Protein AF-A0A6M6DMR3-F1 (afdb_monomer_lite)

Structure (mmCIF, N/CA/C/O backbone):
data_AF-A0A6M6DMR3-F1
#
_entry.id   AF-A0A6M6DMR3-F1
#
loop_
_atom_site.group_PDB
_atom_site.id
_atom_site.type_symbol
_atom_site.label_atom_id
_atom_site.label_alt_id
_atom_site.label_comp_id
_atom_site.label_asym_id
_atom_site.label_entity_id
_atom_site.label_seq_id
_atom_site.pdbx_PDB_ins_code
_atom_site.Cartn_x
_atom_site.Cartn_y
_atom_site.Cartn_z
_atom_site.occupancy
_atom_site.B_iso_or_equiv
_atom_site.auth_seq_id
_atom_site.auth_comp_id
_atom_site.auth_asym_id
_atom_site.auth_atom_id
_atom_site.pdbx_PDB_model_num
ATOM 1 N N . MET A 1 1 ? -26.264 16.154 21.084 1.00 55.50 1 MET A N 1
ATOM 2 C CA . MET A 1 1 ? -25.648 14.917 20.555 1.00 55.50 1 MET A CA 1
ATOM 3 C C . MET A 1 1 ? -24.922 14.223 21.680 1.00 55.50 1 MET A C 1
ATOM 5 O O . MET A 1 1 ? -24.159 14.885 22.383 1.00 55.50 1 MET A O 1
ATOM 9 N N . LYS A 1 2 ? -25.188 12.932 21.884 1.00 53.22 2 LYS A N 1
ATOM 10 C CA . LYS A 1 2 ? -24.463 12.162 22.901 1.00 53.22 2 LYS A CA 1
ATOM 11 C C . LYS A 1 2 ? -22.988 12.044 22.470 1.00 53.22 2 LYS A C 1
ATOM 13 O O . LYS A 1 2 ? -22.721 11.941 21.272 1.00 53.22 2 LYS A O 1
ATOM 18 N N . PRO A 1 3 ? -22.018 12.070 23.400 1.00 62.91 3 PRO A N 1
ATOM 19 C CA . PRO A 1 3 ? -20.590 12.000 23.066 1.00 62.91 3 PRO A CA 1
ATOM 20 C C . PRO A 1 3 ? -20.214 10.752 22.243 1.00 62.91 3 PRO A C 1
ATOM 2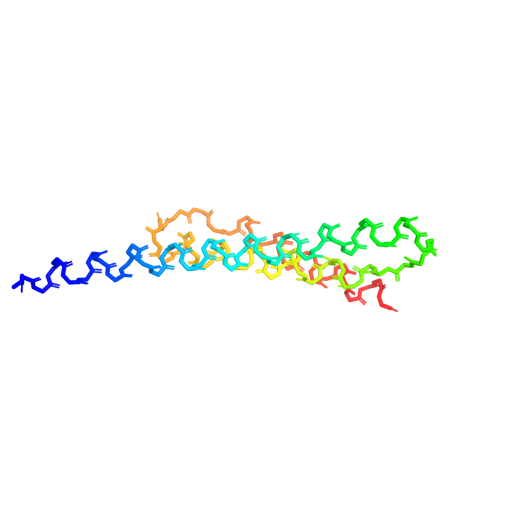2 O O . PRO A 1 3 ? -19.262 10.792 21.468 1.00 62.91 3 PRO A O 1
ATOM 25 N N . THR A 1 4 ? -21.003 9.681 22.338 1.00 63.34 4 THR A N 1
ATOM 26 C CA . THR A 1 4 ? -20.897 8.465 21.522 1.00 63.34 4 THR A CA 1
ATOM 27 C C . THR A 1 4 ? -21.228 8.685 20.039 1.00 63.34 4 THR A C 1
ATOM 29 O O . THR A 1 4 ? -20.450 8.265 19.188 1.00 63.34 4 THR A O 1
ATOM 32 N N . GLU A 1 5 ? -22.290 9.428 19.705 1.00 64.38 5 GLU A N 1
ATOM 33 C CA . GLU A 1 5 ? -22.696 9.702 18.308 1.00 64.38 5 GLU A CA 1
ATOM 34 C C . GLU A 1 5 ? -21.657 10.550 17.557 1.00 64.38 5 GLU A C 1
ATOM 36 O O . GLU A 1 5 ? -21.380 10.335 16.375 1.00 64.38 5 GLU A O 1
ATOM 41 N N . LYS A 1 6 ? -21.032 11.507 18.258 1.00 65.94 6 LYS A N 1
ATOM 42 C CA . LYS A 1 6 ? -19.961 12.341 17.689 1.00 65.94 6 LYS A CA 1
ATOM 43 C C . LYS A 1 6 ? -18.718 11.506 17.361 1.00 65.94 6 LYS A C 1
ATOM 45 O O . LYS A 1 6 ? -18.049 11.764 16.360 1.00 65.94 6 LYS A O 1
ATOM 50 N N . ASN A 1 7 ? -18.421 10.507 18.192 1.00 72.69 7 ASN A N 1
ATOM 51 C CA . ASN A 1 7 ? -17.251 9.651 18.029 1.00 72.69 7 ASN A CA 1
ATOM 52 C C . ASN A 1 7 ? -17.444 8.656 16.871 1.00 72.69 7 ASN A C 1
ATOM 54 O O . ASN A 1 7 ? -16.548 8.493 16.046 1.00 72.69 7 ASN A O 1
ATOM 58 N N . GLU A 1 8 ? -18.637 8.075 16.725 1.00 76.44 8 GLU A N 1
ATOM 59 C CA . GLU A 1 8 ? -18.970 7.188 15.598 1.00 76.44 8 GLU A CA 1
ATOM 60 C C . GLU A 1 8 ? -18.886 7.899 14.239 1.00 76.44 8 GLU A C 1
ATOM 62 O O . GLU A 1 8 ? -18.298 7.370 13.289 1.00 76.44 8 GLU A O 1
ATOM 67 N N . GLY A 1 9 ? -19.400 9.132 14.150 1.00 81.44 9 GLY A N 1
ATOM 68 C CA . GLY A 1 9 ? -19.292 9.947 12.936 1.00 81.44 9 GLY A CA 1
ATOM 69 C C . GLY A 1 9 ? -17.840 10.250 12.550 1.00 81.44 9 GLY A C 1
ATOM 70 O O . GLY A 1 9 ? -17.477 10.180 11.372 1.00 81.44 9 GLY A O 1
ATOM 71 N N . TYR A 1 10 ? -16.988 10.525 13.542 1.00 81.69 10 TYR A N 1
ATOM 72 C CA . TYR A 1 10 ? -15.563 10.776 13.328 1.00 81.69 10 TYR A CA 1
ATOM 73 C C . TYR A 1 10 ? -14.822 9.525 12.836 1.00 81.69 10 TYR A C 1
ATOM 75 O O . TYR A 1 10 ? -14.100 9.593 11.840 1.00 81.69 10 TYR A O 1
ATOM 83 N N . GLN A 1 11 ? -15.056 8.370 13.467 1.00 83.50 11 GLN A N 1
ATOM 84 C CA . GLN A 1 11 ? -14.456 7.091 13.066 1.00 83.50 11 GLN A CA 1
ATOM 85 C C . GLN A 1 11 ? -14.854 6.710 11.631 1.00 83.50 11 GLN A C 1
ATOM 87 O O . GLN A 1 11 ? -14.006 6.305 10.835 1.00 83.50 11 GLN A O 1
ATOM 92 N N . LYS A 1 12 ? -16.124 6.915 11.255 1.00 85.88 12 LYS A N 1
ATOM 93 C CA . LYS A 1 12 ? -16.606 6.662 9.889 1.00 85.88 12 LYS A CA 1
ATOM 94 C C . LYS A 1 12 ? -15.922 7.564 8.859 1.00 85.88 12 LYS A C 1
ATOM 96 O O . LYS A 1 12 ? -15.507 7.081 7.806 1.00 85.88 12 LYS A O 1
ATOM 101 N N . LYS A 1 13 ? -15.775 8.859 9.161 1.00 88.31 13 LYS A N 1
ATOM 102 C CA . LYS A 1 13 ? -15.095 9.814 8.272 1.00 88.31 13 LYS A CA 1
ATOM 103 C C . LYS A 1 13 ? -13.614 9.468 8.108 1.00 88.31 13 LYS A C 1
ATOM 105 O O . LYS A 1 13 ? -13.120 9.452 6.983 1.00 88.31 13 LYS A O 1
ATOM 110 N N . LEU A 1 14 ? -12.937 9.134 9.206 1.00 87.50 14 LEU A N 1
ATOM 111 C CA . LEU A 1 14 ? -11.531 8.738 9.190 1.00 87.50 14 LEU A CA 1
ATOM 112 C C . LEU A 1 14 ? -11.323 7.456 8.369 1.00 87.50 14 LEU A C 1
ATOM 114 O O . LEU A 1 14 ? -10.438 7.433 7.521 1.00 87.50 14 LEU A O 1
ATOM 118 N N . LYS A 1 15 ? -12.193 6.448 8.527 1.00 88.06 15 LYS A N 1
ATOM 119 C CA . LYS A 1 15 ? -12.158 5.210 7.729 1.00 88.06 15 LYS A CA 1
ATOM 120 C C . LYS A 1 15 ? -12.295 5.466 6.224 1.00 88.06 15 LYS A C 1
ATOM 122 O O . LYS A 1 15 ? -11.611 4.842 5.419 1.00 88.06 15 LYS A O 1
ATOM 127 N N . ILE A 1 16 ? -13.179 6.380 5.825 1.00 90.25 16 ILE A N 1
ATOM 128 C CA . ILE A 1 16 ? -13.334 6.751 4.409 1.00 90.25 16 ILE A CA 1
ATOM 129 C C . ILE A 1 16 ? -12.063 7.439 3.903 1.00 90.25 16 ILE A C 1
ATOM 131 O O . ILE A 1 16 ? -11.564 7.084 2.839 1.00 90.25 16 ILE A O 1
ATOM 135 N N . MET A 1 17 ? -11.508 8.379 4.672 1.00 89.88 17 MET A N 1
ATOM 136 C CA . MET A 1 17 ? -10.280 9.082 4.292 1.00 89.88 17 MET A CA 1
ATOM 137 C C . MET A 1 17 ? -9.085 8.135 4.141 1.00 89.88 17 MET A C 1
ATOM 139 O O . MET A 1 17 ? -8.361 8.241 3.152 1.00 89.88 17 MET A O 1
ATOM 143 N N . THR A 1 18 ? -8.890 7.190 5.069 1.00 90.25 18 THR A N 1
ATOM 144 C CA . THR A 1 18 ? -7.790 6.214 4.982 1.00 90.25 18 THR A CA 1
ATOM 145 C C . THR A 1 18 ? -7.936 5.314 3.761 1.00 90.25 18 THR A C 1
ATOM 147 O O . THR A 1 18 ? -6.962 5.114 3.038 1.00 90.25 18 THR A O 1
ATOM 150 N N . ARG A 1 19 ? -9.153 4.841 3.455 1.00 89.88 19 ARG A N 1
ATOM 151 C CA . ARG A 1 19 ? -9.405 4.056 2.234 1.00 89.88 19 ARG A CA 1
ATOM 152 C C . AR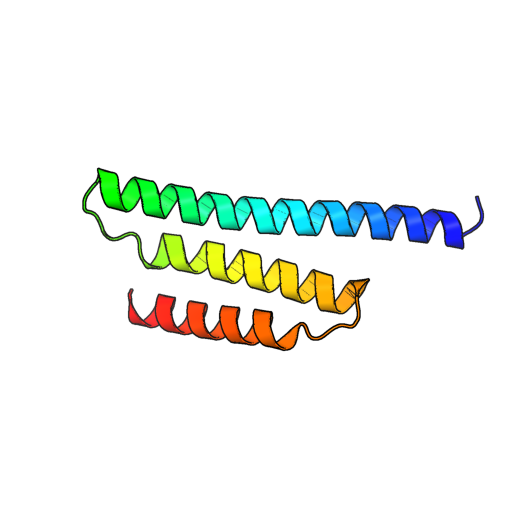G A 1 19 ? -9.112 4.844 0.971 1.00 89.88 19 ARG A C 1
ATOM 154 O O . ARG A 1 19 ? -8.439 4.328 0.084 1.00 89.88 19 ARG A O 1
ATOM 161 N N . SER A 1 20 ? -9.585 6.085 0.893 1.00 92.88 20 SER A N 1
ATOM 162 C CA . SER A 1 20 ? -9.334 6.941 -0.267 1.00 92.88 20 SER A CA 1
ATOM 163 C C . SER A 1 20 ? -7.840 7.183 -0.475 1.00 92.88 20 SER A C 1
ATOM 165 O O . SER A 1 20 ? -7.369 7.107 -1.606 1.00 92.88 20 SER A O 1
ATOM 167 N N . ALA A 1 21 ? -7.079 7.400 0.603 1.00 92.44 21 ALA A N 1
ATOM 168 C CA . ALA A 1 21 ? -5.629 7.540 0.525 1.00 92.44 21 ALA A CA 1
ATOM 169 C C . ALA A 1 21 ? -4.955 6.249 0.027 1.00 92.44 21 ALA A C 1
ATOM 171 O O . ALA A 1 21 ? -4.138 6.303 -0.890 1.00 92.44 21 ALA A O 1
ATOM 172 N N . ALA A 1 22 ? -5.330 5.083 0.564 1.00 92.56 22 ALA A N 1
ATOM 173 C CA . ALA A 1 22 ? -4.790 3.801 0.107 1.00 92.56 22 ALA A CA 1
ATOM 174 C C . ALA A 1 22 ? -5.062 3.558 -1.388 1.00 92.56 22 ALA A C 1
ATOM 176 O O . ALA A 1 22 ? -4.157 3.162 -2.126 1.00 92.56 22 ALA A O 1
ATOM 177 N N . VAL A 1 23 ? -6.287 3.835 -1.844 1.00 93.31 23 VAL A N 1
ATOM 178 C CA . VAL A 1 23 ? -6.671 3.713 -3.258 1.00 93.31 23 VAL A CA 1
ATOM 179 C C . VAL A 1 23 ? -5.879 4.686 -4.128 1.00 93.31 23 VAL A C 1
ATOM 181 O O . VAL A 1 23 ? -5.395 4.291 -5.183 1.00 93.31 23 VAL A O 1
ATOM 184 N N . PHE A 1 24 ? -5.695 5.930 -3.684 1.00 95.81 24 PHE A N 1
ATOM 185 C CA . PHE A 1 24 ? -4.911 6.924 -4.414 1.00 95.81 24 PHE A CA 1
ATOM 186 C C . PHE A 1 24 ? -3.470 6.455 -4.666 1.00 95.81 24 PHE A C 1
ATOM 188 O O . PHE A 1 24 ? -3.015 6.468 -5.807 1.00 95.81 24 PHE A O 1
ATOM 195 N N . PHE A 1 25 ? -2.772 5.973 -3.633 1.00 93.69 25 PHE A N 1
ATOM 196 C CA . PHE A 1 25 ? -1.406 5.459 -3.792 1.00 93.69 25 PHE A CA 1
ATOM 197 C C . PHE A 1 25 ? -1.345 4.204 -4.668 1.00 93.69 25 PHE A C 1
ATOM 199 O O . PHE A 1 25 ? -0.406 4.033 -5.441 1.00 93.69 25 PHE A O 1
ATOM 206 N N . PHE A 1 26 ? -2.364 3.349 -4.603 1.00 92.12 26 PHE A N 1
ATOM 207 C CA . PHE A 1 26 ? -2.447 2.194 -5.490 1.00 92.12 26 PHE A CA 1
ATOM 208 C C . PHE A 1 26 ? -2.624 2.613 -6.958 1.00 92.12 26 PHE A C 1
ATOM 210 O O . PHE A 1 26 ? -1.922 2.112 -7.832 1.00 92.12 26 PHE A O 1
ATOM 217 N N . LEU A 1 27 ? -3.505 3.578 -7.236 1.00 94.00 27 LEU A N 1
ATOM 218 C CA . LEU A 1 27 ? -3.690 4.125 -8.583 1.00 94.00 27 LEU A CA 1
ATOM 219 C C . LEU A 1 27 ? -2.428 4.817 -9.104 1.00 94.00 27 LEU A 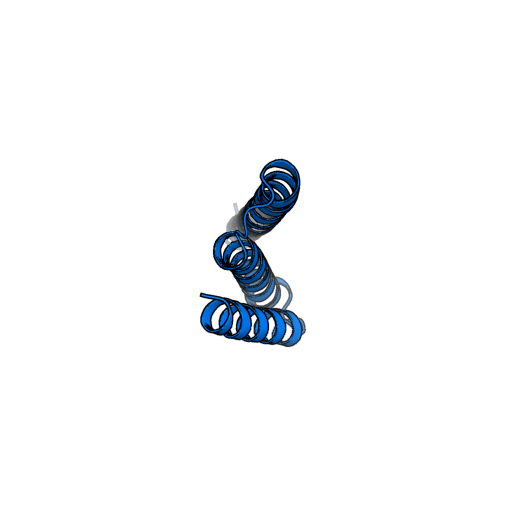C 1
ATOM 221 O O . LEU A 1 27 ? -2.127 4.714 -10.291 1.00 94.00 27 LEU A O 1
ATOM 225 N N . LEU A 1 28 ? -1.665 5.465 -8.223 1.00 93.12 28 LEU A N 1
ATOM 226 C CA . LEU A 1 28 ? -0.370 6.038 -8.574 1.00 93.12 28 LEU A CA 1
ATOM 227 C C . LEU A 1 28 ? 0.612 4.954 -9.043 1.00 93.12 28 LEU A C 1
ATOM 229 O O . LEU A 1 28 ? 1.264 5.131 -10.068 1.00 93.12 28 LEU A O 1
ATOM 233 N N . ALA A 1 29 ? 0.670 3.806 -8.360 1.00 91.19 29 ALA A N 1
ATOM 234 C CA . ALA A 1 29 ? 1.476 2.674 -8.822 1.00 91.19 29 ALA A CA 1
ATOM 235 C C . ALA A 1 29 ? 1.028 2.175 -10.202 1.00 91.19 29 ALA A C 1
ATOM 237 O O . ALA A 1 29 ? 1.862 1.970 -11.079 1.00 91.19 29 ALA A O 1
ATOM 238 N N . VAL A 1 30 ? -0.284 2.020 -10.417 1.00 92.06 30 VAL A N 1
ATOM 239 C CA . VAL A 1 30 ? -0.844 1.594 -11.713 1.00 92.06 30 VAL A CA 1
ATOM 240 C C . VAL A 1 30 ? -0.474 2.573 -12.828 1.00 92.06 30 VAL A C 1
ATOM 242 O O . VAL A 1 30 ? -0.093 2.142 -13.916 1.00 92.06 30 VAL A O 1
ATOM 245 N N . TYR A 1 31 ? -0.530 3.878 -12.552 1.00 92.31 31 TYR A N 1
ATOM 246 C CA . TYR A 1 31 ? -0.089 4.907 -13.489 1.00 92.31 31 TYR A CA 1
ATOM 247 C C . TYR A 1 31 ? 1.380 4.717 -13.885 1.00 92.31 31 TYR A C 1
ATOM 249 O O . TYR A 1 31 ? 1.686 4.689 -15.076 1.00 92.31 31 TYR A O 1
ATOM 257 N N . TYR A 1 32 ? 2.280 4.519 -12.917 1.00 89.06 32 TYR A N 1
ATOM 258 C CA . TYR A 1 32 ? 3.702 4.324 -13.209 1.00 89.06 32 TYR A CA 1
ATOM 259 C C . TYR A 1 32 ? 4.007 2.990 -13.897 1.00 89.06 32 TYR A C 1
ATOM 261 O O . TYR A 1 32 ? 4.916 2.942 -14.720 1.00 89.06 32 TYR A O 1
ATOM 269 N N . ILE A 1 33 ? 3.233 1.934 -13.632 1.00 88.56 33 ILE A N 1
ATOM 270 C CA . ILE A 1 33 ? 3.323 0.670 -14.378 1.00 88.56 33 ILE A CA 1
ATOM 271 C C . ILE A 1 33 ? 2.980 0.914 -15.850 1.00 88.56 33 ILE A C 1
ATOM 273 O O . ILE A 1 33 ? 3.769 0.577 -16.729 1.00 88.56 33 ILE A O 1
ATOM 277 N N . ALA A 1 34 ? 1.835 1.545 -16.126 1.00 89.38 34 ALA A N 1
ATOM 278 C CA . ALA A 1 34 ? 1.425 1.863 -17.493 1.00 89.38 34 ALA A CA 1
ATOM 279 C C . ALA A 1 34 ? 2.447 2.775 -18.190 1.00 89.38 34 ALA A C 1
ATOM 281 O O . ALA A 1 34 ? 2.803 2.551 -19.344 1.00 89.38 34 ALA A O 1
ATOM 282 N N . TRP A 1 35 ? 2.962 3.772 -17.473 1.00 89.62 35 TRP A N 1
ATOM 283 C CA . TRP A 1 35 ? 3.976 4.688 -17.983 1.00 89.62 35 TRP A CA 1
ATOM 284 C C . TRP A 1 35 ? 5.308 3.997 -18.299 1.00 89.62 35 TRP A C 1
ATOM 286 O O . TRP A 1 35 ? 5.909 4.279 -19.333 1.00 89.62 35 TRP A O 1
ATOM 296 N N . SER A 1 36 ? 5.740 3.063 -17.447 1.00 88.31 36 SER A N 1
ATOM 297 C CA . SER A 1 36 ? 6.930 2.233 -17.661 1.00 88.31 36 SER A CA 1
ATOM 298 C C . SER A 1 36 ? 6.809 1.410 -18.945 1.00 88.31 36 SER A C 1
ATOM 300 O O . SER A 1 36 ? 7.737 1.406 -19.747 1.00 88.31 36 SER A O 1
ATOM 302 N N . PHE A 1 37 ? 5.639 0.814 -19.206 1.00 86.31 37 PHE A N 1
ATOM 303 C CA . PHE A 1 37 ? 5.388 0.099 -20.462 1.00 86.31 37 PHE A CA 1
ATOM 304 C C . PHE A 1 37 ? 5.432 1.007 -21.696 1.00 86.31 37 PHE A C 1
ATOM 306 O O . PHE A 1 37 ? 5.950 0.597 -22.726 1.00 86.31 37 PHE A O 1
ATOM 313 N N . VAL A 1 38 ? 4.905 2.233 -21.605 1.00 89.81 38 VAL A N 1
ATOM 314 C CA . VAL A 1 38 ? 4.893 3.183 -22.734 1.00 89.81 38 VAL A CA 1
ATOM 315 C C . VAL A 1 38 ? 6.289 3.722 -23.048 1.00 89.81 38 VAL A C 1
ATOM 317 O O . VAL A 1 38 ? 6.584 3.998 -24.207 1.00 89.81 38 VAL A O 1
ATOM 320 N N . ARG A 1 39 ? 7.134 3.915 -22.030 1.00 88.50 39 ARG A N 1
ATOM 321 C CA . ARG A 1 39 ? 8.473 4.498 -22.201 1.00 88.50 39 ARG A CA 1
ATOM 322 C C . ARG A 1 39 ? 9.603 3.485 -22.329 1.00 88.50 39 ARG A C 1
ATOM 324 O O . ARG A 1 39 ? 10.719 3.902 -22.601 1.00 88.50 39 ARG A O 1
ATOM 331 N N . GLU A 1 40 ? 9.331 2.203 -22.094 1.00 82.81 40 GLU A N 1
ATOM 332 C CA . GLU A 1 40 ? 10.354 1.151 -21.976 1.00 82.81 40 GLU A CA 1
ATOM 333 C C . GLU A 1 40 ? 11.433 1.479 -20.916 1.00 82.81 40 GLU A C 1
ATOM 335 O O . GLU A 1 40 ? 12.535 0.936 -20.921 1.00 82.81 40 GLU A O 1
ATOM 340 N N . GLU A 1 41 ? 11.105 2.361 -19.965 1.00 81.56 41 GLU A N 1
ATOM 341 C CA . GLU A 1 41 ? 11.977 2.797 -18.872 1.00 81.56 41 GLU A CA 1
ATOM 342 C C . GLU A 1 41 ? 11.572 2.103 -17.566 1.00 81.56 41 GLU A C 1
ATOM 344 O O . GLU A 1 41 ? 10.384 1.957 -17.255 1.00 81.56 41 GLU A O 1
ATOM 349 N N . SER A 1 42 ? 12.560 1.701 -16.761 1.00 77.50 42 SER A N 1
ATOM 350 C CA . SER A 1 42 ? 12.305 1.109 -15.446 1.00 77.50 42 SER A CA 1
ATOM 351 C C . SER A 1 42 ? 12.019 2.194 -14.409 1.00 77.50 42 SER A C 1
ATOM 353 O O . SER A 1 42 ? 12.891 2.984 -14.056 1.00 77.50 42 SER A O 1
ATOM 355 N N . PHE A 1 43 ? 10.800 2.178 -13.868 1.00 80.94 43 PHE A N 1
ATOM 356 C CA . PHE A 1 43 ? 10.381 2.994 -12.722 1.00 80.94 43 PHE A CA 1
ATOM 357 C C . PHE A 1 43 ? 10.148 2.132 -11.471 1.00 80.94 43 PHE A C 1
ATOM 359 O O . PHE A 1 43 ? 9.287 2.451 -10.649 1.00 80.94 43 PHE A O 1
ATOM 366 N N . SER A 1 44 ? 10.883 1.021 -11.335 1.00 77.56 44 SER A N 1
ATOM 367 C CA . SER A 1 44 ? 10.712 -0.009 -10.296 1.00 77.56 44 SER A CA 1
ATOM 368 C C . SER A 1 44 ? 10.461 0.575 -8.900 1.00 77.56 44 SER A C 1
ATOM 370 O O . SER A 1 44 ? 9.431 0.287 -8.292 1.00 77.56 44 SER A O 1
ATOM 372 N N . SER A 1 45 ? 11.324 1.462 -8.408 1.00 77.19 45 SER A N 1
ATOM 373 C CA . SER A 1 45 ? 11.179 2.068 -7.077 1.00 77.19 45 SER A CA 1
ATOM 374 C C . SER A 1 45 ? 9.941 2.970 -6.976 1.00 77.19 45 SER A C 1
ATOM 376 O O . SER A 1 45 ? 9.208 2.917 -5.989 1.00 77.19 45 SER A O 1
ATOM 378 N N . VAL A 1 46 ? 9.650 3.748 -8.024 1.00 83.75 46 VAL A N 1
ATOM 379 C CA . VAL A 1 46 ? 8.489 4.656 -8.092 1.00 83.75 46 VAL A CA 1
ATOM 380 C C . VAL A 1 46 ? 7.165 3.884 -8.162 1.00 83.75 46 VAL A C 1
ATOM 382 O O . VAL A 1 46 ? 6.134 4.400 -7.744 1.00 83.75 46 VAL A O 1
ATOM 385 N N . ILE A 1 47 ? 7.186 2.632 -8.624 1.00 85.38 47 ILE A N 1
ATOM 386 C CA . ILE A 1 47 ? 6.041 1.710 -8.607 1.0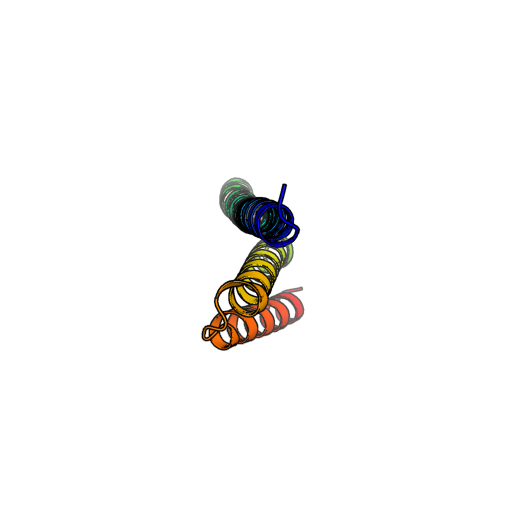0 85.38 47 ILE A CA 1
ATOM 387 C C . ILE A 1 47 ? 5.918 1.012 -7.246 1.00 85.38 47 ILE A C 1
ATOM 389 O O . ILE A 1 47 ? 4.821 0.907 -6.695 1.00 85.38 47 ILE A O 1
ATOM 393 N N . ILE A 1 48 ? 7.033 0.540 -6.684 1.00 87.06 48 ILE A N 1
ATOM 394 C CA . ILE A 1 48 ? 7.053 -0.259 -5.453 1.00 87.06 48 ILE A CA 1
ATOM 395 C C . ILE A 1 48 ? 6.638 0.576 -4.233 1.00 87.06 48 ILE A C 1
ATOM 397 O O . ILE A 1 48 ? 5.842 0.105 -3.413 1.00 87.06 48 ILE A O 1
ATOM 401 N N . TYR A 1 49 ? 7.120 1.818 -4.108 1.00 86.88 49 TYR A N 1
ATOM 402 C CA . TYR A 1 49 ? 6.822 2.646 -2.935 1.00 86.88 49 TYR A CA 1
ATOM 403 C C . TYR A 1 49 ? 5.329 2.974 -2.773 1.00 86.88 49 TYR A C 1
ATOM 405 O O . TYR A 1 49 ? 4.814 2.783 -1.669 1.00 86.88 49 TYR A O 1
ATOM 413 N N . PRO A 1 50 ? 4.579 3.397 -3.808 1.00 90.56 50 PRO A N 1
ATOM 414 C CA . PRO A 1 50 ? 3.145 3.637 -3.667 1.00 90.56 50 PRO A CA 1
ATOM 415 C C . PRO A 1 50 ? 2.346 2.373 -3.319 1.00 90.56 50 PRO A C 1
ATOM 417 O O . PRO A 1 50 ? 1.415 2.451 -2.515 1.00 90.56 50 PRO A O 1
ATOM 420 N N . ILE A 1 51 ? 2.732 1.194 -3.828 1.00 89.25 51 ILE A N 1
ATOM 421 C CA . ILE A 1 51 ? 2.103 -0.079 -3.428 1.00 89.25 51 ILE A CA 1
ATOM 422 C C . ILE A 1 51 ? 2.348 -0.335 -1.936 1.00 89.25 51 ILE A C 1
ATOM 424 O O . ILE A 1 51 ? 1.408 -0.621 -1.191 1.00 89.25 51 ILE A O 1
ATOM 428 N N . ALA A 1 52 ? 3.592 -0.186 -1.477 1.00 89.12 52 ALA A N 1
ATOM 429 C CA . ALA A 1 52 ? 3.940 -0.397 -0.077 1.00 89.12 52 ALA A CA 1
ATOM 430 C C . ALA A 1 52 ? 3.218 0.595 0.855 1.00 89.12 52 ALA A C 1
ATOM 432 O O . ALA A 1 52 ? 2.659 0.185 1.874 1.00 89.12 52 ALA A O 1
ATOM 433 N N . ILE A 1 53 ? 3.146 1.877 0.480 1.00 90.50 53 ILE A N 1
ATOM 434 C CA . ILE A 1 53 ? 2.413 2.915 1.223 1.00 90.50 53 ILE A CA 1
ATOM 435 C C . ILE A 1 53 ? 0.918 2.580 1.297 1.00 90.50 53 ILE A C 1
ATOM 437 O O . ILE A 1 53 ? 0.326 2.658 2.375 1.00 90.50 53 ILE A O 1
ATOM 441 N N . SER A 1 54 ? 0.307 2.151 0.188 1.00 92.25 54 SER A N 1
ATOM 442 C CA . SER A 1 54 ? -1.098 1.723 0.166 1.00 92.25 54 SER A CA 1
ATOM 443 C C . SER A 1 54 ? -1.362 0.591 1.171 1.00 92.25 54 SER A C 1
ATOM 445 O O . SER A 1 54 ? -2.301 0.663 1.970 1.00 92.25 54 SER A O 1
ATOM 447 N N . LEU A 1 55 ? -0.483 -0.415 1.215 1.00 91.06 55 LEU A N 1
ATOM 448 C CA . LEU A 1 55 ? -0.590 -1.540 2.149 1.00 91.06 55 LEU A CA 1
ATOM 449 C C . LEU A 1 55 ? -0.383 -1.131 3.613 1.00 91.06 55 LEU A C 1
ATOM 451 O O . LEU A 1 55 ? -1.072 -1.659 4.490 1.00 91.06 55 LEU A O 1
ATOM 455 N N . ILE A 1 56 ? 0.506 -0.175 3.895 1.00 91.75 56 ILE A N 1
ATOM 456 C CA . ILE A 1 56 ? 0.672 0.388 5.244 1.00 91.75 56 ILE A CA 1
ATOM 457 C C . ILE A 1 56 ? -0.620 1.075 5.691 1.00 91.75 56 ILE A C 1
ATOM 459 O O . ILE A 1 56 ? -1.105 0.814 6.793 1.00 91.75 56 ILE A O 1
ATOM 463 N N . ILE A 1 57 ? -1.225 1.896 4.829 1.00 92.19 57 ILE A N 1
ATOM 464 C CA . ILE A 1 57 ? -2.474 2.601 5.148 1.00 92.19 57 ILE A CA 1
ATOM 465 C C . ILE A 1 57 ? -3.605 1.597 5.432 1.00 92.19 57 ILE A C 1
ATOM 467 O O . ILE A 1 57 ? -4.313 1.740 6.432 1.00 92.19 57 ILE A O 1
ATOM 471 N N . ILE A 1 58 ? -3.731 0.538 4.623 1.00 90.00 58 ILE A N 1
ATOM 472 C CA . ILE A 1 58 ? -4.709 -0.544 4.849 1.00 90.00 58 ILE A CA 1
ATOM 473 C C . ILE A 1 58 ? -4.425 -1.287 6.162 1.00 90.00 58 ILE A C 1
ATOM 475 O O . ILE A 1 58 ? -5.357 -1.641 6.888 1.00 90.00 58 ILE A O 1
ATOM 479 N N . SER A 1 59 ? -3.152 -1.517 6.493 1.00 88.75 59 SER A N 1
ATOM 480 C CA . SER A 1 59 ? -2.750 -2.159 7.753 1.00 88.75 59 SER A CA 1
ATOM 481 C C . SER A 1 59 ? -3.185 -1.334 8.961 1.00 88.75 59 SER A C 1
ATOM 483 O O . SER A 1 59 ? -3.784 -1.874 9.891 1.00 88.75 59 SER A O 1
ATOM 485 N N . ILE A 1 60 ? -2.931 -0.023 8.925 1.00 88.00 60 ILE A N 1
ATOM 486 C CA . ILE A 1 60 ? -3.322 0.922 9.978 1.00 88.00 60 ILE A CA 1
ATOM 487 C C . ILE A 1 60 ? -4.847 0.965 10.111 1.00 88.00 60 ILE A C 1
ATOM 489 O O . ILE A 1 60 ? -5.365 0.885 11.225 1.00 88.00 60 ILE A O 1
ATOM 493 N N . GLU A 1 61 ? -5.581 1.013 8.993 1.00 87.56 61 GLU A N 1
ATOM 494 C CA . GLU A 1 61 ? -7.046 0.956 9.015 1.00 87.56 61 GLU A CA 1
ATOM 495 C C . GLU A 1 61 ? -7.541 -0.338 9.684 1.00 87.56 61 GLU A C 1
ATOM 497 O O . GLU A 1 61 ? -8.395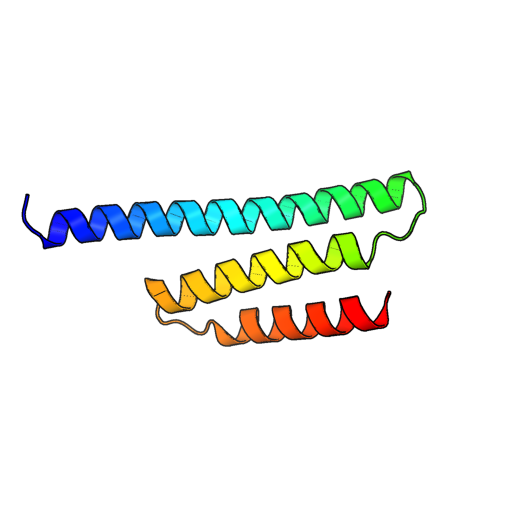 -0.301 10.574 1.00 87.56 61 GLU A O 1
ATOM 502 N N . LYS A 1 62 ? -6.986 -1.495 9.305 1.00 85.75 62 LYS A N 1
ATOM 503 C CA . LYS A 1 62 ? -7.384 -2.786 9.884 1.00 85.75 62 LYS A CA 1
ATOM 504 C C . LYS A 1 62 ? -7.038 -2.912 11.364 1.00 85.75 62 LYS A C 1
ATOM 506 O O . LYS A 1 62 ? -7.828 -3.502 12.104 1.00 85.75 62 LYS A O 1
ATOM 511 N N . LEU A 1 63 ? -5.910 -2.351 11.796 1.00 86.19 63 LEU A N 1
ATOM 512 C CA . LEU A 1 63 ? -5.503 -2.316 13.199 1.00 86.19 63 LEU A CA 1
ATOM 513 C C . LEU A 1 63 ? -6.458 -1.456 14.039 1.00 86.19 63 LEU A C 1
ATOM 515 O O . LEU A 1 63 ? -6.963 -1.924 15.059 1.00 86.19 63 LEU A O 1
ATOM 519 N N . ILE A 1 64 ? -6.727 -0.224 13.598 1.00 82.75 64 ILE A N 1
ATOM 520 C CA . ILE A 1 64 ? -7.495 0.765 14.367 1.00 82.75 64 ILE A CA 1
ATOM 521 C C . ILE A 1 64 ? -8.994 0.438 14.372 1.00 82.75 64 ILE A C 1
ATOM 523 O O . ILE A 1 64 ? -9.626 0.484 15.426 1.00 82.75 64 ILE A O 1
ATOM 527 N N . PHE A 1 65 ? -9.571 0.100 13.214 1.00 81.75 65 PHE A N 1
ATOM 528 C CA . PHE A 1 65 ? -11.028 -0.004 13.067 1.00 81.75 65 PHE A CA 1
ATOM 529 C C . PHE A 1 65 ? -11.567 -1.427 13.137 1.00 81.75 65 PHE A C 1
ATOM 531 O O . PHE A 1 65 ? -12.718 -1.618 13.523 1.00 81.75 65 PHE A O 1
ATOM 538 N N . GLU A 1 66 ? -10.787 -2.424 12.716 1.00 77.56 66 GLU A N 1
ATOM 539 C CA . GLU A 1 66 ? -11.295 -3.795 12.587 1.00 77.56 66 GLU A CA 1
ATOM 540 C C . GLU A 1 66 ? -10.697 -4.758 13.615 1.00 77.56 66 GLU A C 1
ATOM 542 O O . GLU A 1 66 ? -11.263 -5.831 13.802 1.00 77.56 66 GLU A O 1
ATOM 547 N N . LYS A 1 67 ? -9.586 -4.399 14.285 1.00 73.50 67 LYS A N 1
ATOM 548 C CA . LYS A 1 67 ? -8.811 -5.283 15.185 1.00 73.50 67 LYS A CA 1
ATOM 549 C C . LYS A 1 67 ? -8.560 -6.676 14.580 1.00 73.50 67 LYS A C 1
ATOM 551 O O . LYS A 1 67 ? -8.464 -7.675 15.288 1.00 73.50 67 LYS A O 1
ATOM 556 N N . LYS A 1 68 ? -8.503 -6.750 13.249 1.00 73.50 68 LYS A N 1
ATOM 557 C CA . LYS A 1 68 ? -8.298 -7.981 12.478 1.00 73.50 68 LYS A CA 1
ATOM 558 C C . LYS A 1 68 ? -6.823 -8.157 12.165 1.00 73.50 68 LYS A C 1
ATOM 560 O O . LYS A 1 68 ? -6.019 -7.254 12.380 1.00 73.50 68 LYS A O 1
ATOM 565 N N . SER A 1 69 ? -6.485 -9.313 11.596 1.00 71.56 69 SER A N 1
ATOM 566 C CA . SER A 1 69 ? -5.136 -9.600 11.115 1.00 71.56 69 SER A CA 1
ATOM 567 C C . SER A 1 69 ? -4.703 -8.568 10.058 1.00 71.56 69 SER A C 1
ATOM 569 O O . SER A 1 69 ? -5.066 -8.648 8.883 1.00 71.56 69 SER A O 1
ATOM 571 N N . PHE A 1 70 ? -3.974 -7.548 10.515 1.00 85.62 70 PHE A N 1
ATOM 572 C CA . PHE A 1 70 ? -3.301 -6.522 9.712 1.00 85.62 70 PHE A CA 1
ATOM 573 C C . PHE A 1 70 ? -1.873 -6.954 9.341 1.00 85.62 70 PHE A C 1
ATOM 575 O O . PHE A 1 70 ? -1.270 -6.404 8.425 1.00 85.62 70 PHE A O 1
ATOM 582 N N . ILE A 1 71 ? -1.359 -7.973 10.040 1.00 84.75 71 ILE A N 1
ATOM 583 C CA . ILE A 1 71 ? 0.021 -8.459 9.978 1.00 84.75 71 ILE A CA 1
ATOM 584 C C . ILE A 1 71 ? 0.417 -8.839 8.549 1.00 84.75 71 ILE A C 1
ATOM 586 O O . ILE A 1 71 ? 1.515 -8.512 8.120 1.00 84.75 71 ILE A O 1
ATOM 590 N N . ILE A 1 72 ? -0.483 -9.461 7.779 1.00 86.00 72 ILE A N 1
ATOM 591 C CA . ILE A 1 72 ? -0.176 -9.878 6.404 1.00 86.00 72 ILE A CA 1
ATOM 592 C C . ILE A 1 72 ? 0.105 -8.690 5.471 1.00 86.00 72 ILE A C 1
ATOM 594 O O . ILE A 1 72 ? 1.017 -8.754 4.654 1.00 86.00 72 ILE A O 1
ATOM 598 N N . TYR A 1 73 ? -0.629 -7.585 5.628 1.00 87.00 73 TYR A N 1
ATOM 599 C CA . TYR A 1 73 ? -0.434 -6.365 4.839 1.00 87.00 73 TYR A CA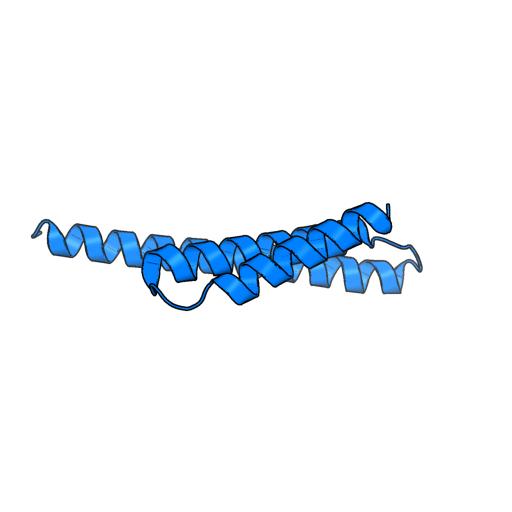 1
ATOM 600 C C . TYR A 1 73 ? 0.846 -5.642 5.256 1.00 87.00 73 TYR A C 1
ATOM 602 O O . TYR A 1 73 ? 1.572 -5.132 4.405 1.00 87.00 73 TYR A O 1
ATOM 610 N N . LEU A 1 74 ? 1.154 -5.664 6.555 1.00 87.25 74 LEU A N 1
ATOM 611 C CA . LEU A 1 74 ? 2.386 -5.099 7.083 1.00 87.25 74 LEU A CA 1
ATOM 612 C C . LEU A 1 74 ? 3.607 -5.872 6.569 1.00 87.25 74 LEU A C 1
ATOM 614 O O . LEU A 1 74 ? 4.517 -5.257 6.021 1.00 87.25 74 LEU A O 1
ATOM 618 N N . ILE A 1 75 ? 3.601 -7.207 6.656 1.00 88.12 75 ILE A N 1
ATOM 619 C CA . ILE A 1 75 ? 4.675 -8.061 6.123 1.00 88.12 75 ILE A CA 1
ATOM 620 C C . ILE A 1 75 ? 4.842 -7.823 4.620 1.00 88.12 75 ILE A C 1
ATOM 622 O O . ILE A 1 75 ? 5.958 -7.584 4.166 1.00 88.12 75 ILE A O 1
ATOM 626 N N . ALA A 1 76 ? 3.745 -7.811 3.856 1.00 87.25 76 ALA A N 1
ATOM 627 C CA . ALA A 1 76 ? 3.794 -7.531 2.424 1.00 87.25 76 ALA A CA 1
ATOM 628 C C . ALA A 1 76 ? 4.405 -6.151 2.122 1.00 87.25 76 ALA A C 1
ATOM 630 O O . ALA A 1 76 ? 5.230 -6.034 1.220 1.00 87.25 76 ALA A O 1
ATOM 631 N N . SER A 1 77 ? 4.062 -5.119 2.904 1.00 89.00 77 SER A N 1
ATOM 632 C CA . SER A 1 77 ? 4.641 -3.781 2.739 1.00 89.00 77 SER A CA 1
ATOM 633 C C . SER A 1 77 ? 6.147 -3.751 3.017 1.00 89.00 77 SER A C 1
ATOM 635 O O . SER A 1 77 ? 6.888 -3.135 2.257 1.00 89.00 77 SER A O 1
ATOM 637 N N . VAL A 1 78 ? 6.616 -4.462 4.049 1.00 88.81 78 VAL A N 1
ATOM 638 C CA . VAL A 1 78 ? 8.042 -4.544 4.403 1.00 88.81 78 VAL A CA 1
ATOM 639 C C . VAL A 1 78 ? 8.826 -5.294 3.331 1.00 88.81 78 VAL A C 1
ATOM 641 O O . VAL A 1 78 ? 9.891 -4.833 2.927 1.00 88.81 78 VAL A O 1
ATOM 644 N N . LEU A 1 79 ? 8.287 -6.409 2.829 1.00 88.31 79 LEU A N 1
ATOM 645 C CA . LEU A 1 79 ? 8.899 -7.155 1.727 1.00 88.31 79 LEU A CA 1
ATOM 646 C C . LEU A 1 79 ? 9.021 -6.281 0.476 1.00 88.31 79 LEU A C 1
ATOM 648 O O . LEU A 1 79 ? 10.086 -6.238 -0.135 1.00 88.31 79 LEU A O 1
ATOM 652 N N . LEU A 1 80 ? 7.971 -5.527 0.143 1.00 85.44 80 LEU A N 1
ATOM 653 C CA . LEU A 1 80 ? 7.997 -4.592 -0.978 1.00 85.44 80 LEU A CA 1
ATOM 654 C C . LEU A 1 80 ? 9.031 -3.481 -0.771 1.00 85.44 80 LEU A C 1
ATOM 656 O O . LEU A 1 80 ? 9.829 -3.241 -1.671 1.00 85.44 80 LEU A O 1
ATOM 660 N N . PHE A 1 81 ? 9.106 -2.867 0.413 1.00 81.75 81 PHE A N 1
ATOM 661 C CA . PHE A 1 81 ? 10.168 -1.905 0.734 1.00 81.75 81 PHE A CA 1
ATOM 662 C C . PHE A 1 81 ? 11.567 -2.507 0.558 1.00 81.75 81 PHE A C 1
ATOM 664 O O . PHE A 1 81 ? 12.425 -1.877 -0.057 1.00 81.75 81 PHE A O 1
ATOM 671 N N . GLY A 1 82 ? 11.780 -3.736 1.037 1.00 78.06 82 GLY A N 1
ATOM 672 C CA . GLY A 1 82 ? 13.037 -4.462 0.862 1.00 78.06 82 GLY A CA 1
ATOM 673 C C . GLY A 1 82 ? 13.389 -4.666 -0.611 1.00 78.06 82 GLY A C 1
ATOM 674 O O . GLY A 1 82 ? 14.513 -4.382 -1.015 1.00 78.06 82 GLY A O 1
ATOM 675 N N . THR A 1 83 ? 12.421 -5.070 -1.441 1.00 76.94 83 THR A N 1
ATOM 676 C CA . THR A 1 83 ? 12.643 -5.179 -2.892 1.00 76.94 83 THR A CA 1
ATOM 677 C C . THR A 1 83 ? 12.929 -3.822 -3.531 1.00 76.94 83 THR A C 1
ATOM 679 O O . THR A 1 83 ? 13.859 -3.709 -4.320 1.00 76.94 83 THR A O 1
ATOM 682 N N . GLY A 1 84 ? 12.213 -2.766 -3.139 1.00 64.69 84 GLY A N 1
ATOM 683 C CA . GLY A 1 84 ? 12.429 -1.416 -3.657 1.00 64.69 84 GLY A CA 1
ATOM 684 C C . GLY A 1 84 ? 13.833 -0.879 -3.386 1.00 64.69 84 GLY A C 1
ATOM 685 O O . GLY A 1 84 ? 14.333 -0.126 -4.206 1.00 64.69 84 GLY A O 1
ATOM 686 N N . ILE A 1 85 ? 14.476 -1.292 -2.287 1.00 62.03 85 ILE A N 1
ATOM 687 C CA . ILE A 1 85 ? 15.868 -0.938 -1.957 1.00 62.03 85 ILE A CA 1
ATOM 688 C C . ILE A 1 85 ? 16.873 -1.729 -2.808 1.00 62.03 85 ILE A C 1
ATOM 690 O O . ILE A 1 85 ? 17.900 -1.185 -3.191 1.00 62.03 85 ILE A O 1
ATOM 694 N N . ILE A 1 86 ? 16.591 -3.002 -3.099 1.00 61.38 86 ILE A N 1
ATOM 695 C CA . ILE A 1 86 ? 17.491 -3.880 -3.870 1.00 61.38 86 ILE A CA 1
ATOM 696 C C . ILE A 1 86 ? 17.485 -3.529 -5.369 1.00 61.38 86 ILE A C 1
ATOM 698 O O . ILE A 1 86 ? 18.476 -3.761 -6.053 1.00 61.38 86 ILE A O 1
ATOM 702 N N . PHE A 1 87 ? 16.375 -2.987 -5.878 1.00 56.47 87 PHE A N 1
ATOM 703 C CA . PHE A 1 87 ? 16.189 -2.631 -7.290 1.00 56.47 87 PHE A CA 1
ATOM 704 C C . PHE A 1 87 ? 16.421 -1.131 -7.605 1.00 56.47 87 PHE A C 1
ATOM 706 O O . PHE A 1 87 ? 15.997 -0.690 -8.677 1.00 56.47 87 PHE A O 1
ATOM 713 N N . ILE A 1 88 ? 17.039 -0.366 -6.685 1.00 55.22 88 ILE A N 1
ATOM 714 C CA . ILE A 1 88 ? 17.602 0.989 -6.913 1.00 55.22 88 ILE A CA 1
ATOM 715 C C . ILE A 1 88 ? 19.016 0.856 -7.473 1.00 55.22 88 ILE A C 1
ATOM 717 O O . ILE A 1 88 ? 19.325 1.598 -8.430 1.00 55.22 88 ILE A O 1
#

Secondary structure (DSSP, 8-state):
--HHHHHHHHHHHHHHHHHHHHHHHHHHHHHHHHHHHHHT---HHHHHHHHHHHHHHHHHHIIIII-S--HHHHHHHHHHHHHHHHT-

Foldseek 3Di:
DPPVVVVVVVLVVVLVVLLVQLVVLQVQLVVVVVVCVVVVHDPLLSNLQSNLVSLVSVLVSCVPPVVDPSVVSNVVSVVSVVVSVVVD

Sequence (88 aa):
MKPTEKNEGYQKKLKIMTRSAAVFFFLLAVYYIAWSFVREESFSSVIIYPIAISLIIISIEKLIFEKKSFIIYLIASVLLFGTGIIFI

Radius of gyration: 16.29 Å; chains: 1; bounding box: 43×25×46 Å

pLDDT: mean 83.23, std 10.16, range [53.22, 95.81]

Organism: Priestia megaterium (NCBI:txid1404)